Protein AF-A0A6P0XU29-F1 (afdb_monomer_lite)

pLDDT: mean 73.09, std 16.8, range [26.55, 94.25]

Radius of gyration: 18.54 Å; chains: 1; bounding box: 40×36×46 Å

Secondary structure (DSSP, 8-state):
-PPEETTEEEETTTTEEEETTTEEEESS-------GGG-SS--PPPHHHHHHHHHHT--EEE--TT-TT---EEE--GGGS-GGGS-SSTT-------

Foldseek 3Di:
DADDDPQWGDPPVQQWIDHPVGDIGHPDDDDDDPDPVVDPPDDDDDPVRVVVLVVQQPKDWAADPPDPVRDIDIGGDLCSRDPVQHDPPSPDNPDDDD

Structure (mmCIF, N/CA/C/O backbone):
data_AF-A0A6P0XU29-F1
#
_entry.id   AF-A0A6P0XU29-F1
#
loop_
_atom_site.group_PDB
_atom_site.id
_atom_site.type_symbol
_atom_site.label_atom_id
_atom_site.label_alt_id
_atom_site.label_comp_id
_atom_site.label_asym_id
_atom_site.label_entity_id
_atom_site.label_seq_id
_atom_site.pdbx_PDB_ins_code
_atom_site.Cartn_x
_atom_site.Cartn_y
_atom_site.Cartn_z
_atom_site.occupancy
_atom_site.B_iso_or_equiv
_atom_site.auth_seq_id
_atom_site.auth_comp_id
_atom_site.auth_asym_id
_atom_site.auth_atom_id
_atom_site.pdbx_PDB_model_num
ATOM 1 N N . MET A 1 1 ? -2.021 22.548 -28.257 1.00 49.72 1 MET A N 1
ATOM 2 C CA . MET A 1 1 ? -1.522 21.179 -28.519 1.00 49.72 1 MET A CA 1
ATOM 3 C C . MET A 1 1 ? -0.086 21.106 -28.012 1.00 49.72 1 MET A C 1
ATOM 5 O O . MET A 1 1 ? 0.712 21.928 -28.440 1.00 49.72 1 MET A O 1
ATOM 9 N N . VAL A 1 2 ? 0.220 20.227 -27.049 1.00 55.31 2 VAL A N 1
ATOM 10 C CA . VAL A 1 2 ? 1.582 20.080 -26.489 1.00 55.31 2 VAL A CA 1
ATOM 11 C C . VAL A 1 2 ? 2.443 19.294 -27.490 1.00 55.31 2 VAL A C 1
ATOM 13 O O . VAL A 1 2 ? 1.971 18.265 -27.980 1.00 55.31 2 VAL A O 1
ATOM 16 N N . PRO A 1 3 ? 3.663 19.749 -27.832 1.00 51.44 3 PRO A N 1
ATOM 17 C CA . PRO A 1 3 ? 4.495 19.056 -28.806 1.00 51.44 3 PRO A CA 1
ATOM 18 C C . PRO A 1 3 ? 4.914 17.676 -28.290 1.00 51.44 3 PRO A C 1
ATOM 20 O O . PRO A 1 3 ? 5.357 17.528 -27.150 1.00 51.44 3 PRO A O 1
ATOM 23 N N . LYS A 1 4 ? 4.800 16.660 -29.150 1.00 48.69 4 LYS A N 1
ATOM 24 C CA . LYS A 1 4 ? 5.394 15.344 -28.903 1.00 48.69 4 LYS A CA 1
ATOM 25 C C . LYS A 1 4 ? 6.912 15.473 -28.995 1.00 48.69 4 LYS A C 1
ATOM 27 O O . LYS A 1 4 ? 7.421 15.958 -30.002 1.00 48.69 4 LYS A O 1
ATOM 32 N N . VAL A 1 5 ? 7.630 14.996 -27.985 1.00 56.97 5 VAL A N 1
ATOM 33 C CA . VAL A 1 5 ? 9.098 14.913 -28.008 1.00 56.97 5 VAL A CA 1
ATOM 34 C C . VAL A 1 5 ? 9.476 13.469 -27.707 1.00 56.97 5 VAL A C 1
ATOM 36 O O . VAL A 1 5 ? 9.049 12.927 -26.690 1.00 56.97 5 VAL A O 1
ATOM 39 N N . ASN A 1 6 ? 10.232 12.821 -28.599 1.00 55.19 6 ASN A N 1
ATOM 40 C CA . ASN A 1 6 ? 10.707 11.437 -28.438 1.00 55.19 6 ASN A CA 1
ATOM 41 C C . ASN A 1 6 ? 9.606 10.424 -28.049 1.00 55.19 6 ASN A C 1
ATOM 43 O O . ASN A 1 6 ? 9.789 9.613 -27.144 1.00 55.19 6 ASN A O 1
ATOM 47 N N . GLY A 1 7 ? 8.439 10.490 -28.703 1.00 57.19 7 GLY A N 1
ATOM 48 C CA . GLY A 1 7 ? 7.347 9.528 -28.484 1.00 57.19 7 GLY A CA 1
ATOM 49 C C . GLY A 1 7 ? 6.560 9.706 -27.177 1.00 57.19 7 GLY A C 1
ATOM 50 O O . GLY A 1 7 ? 5.794 8.817 -26.811 1.00 57.19 7 GLY A O 1
ATOM 51 N N . GLY A 1 8 ? 6.716 10.834 -26.479 1.00 54.22 8 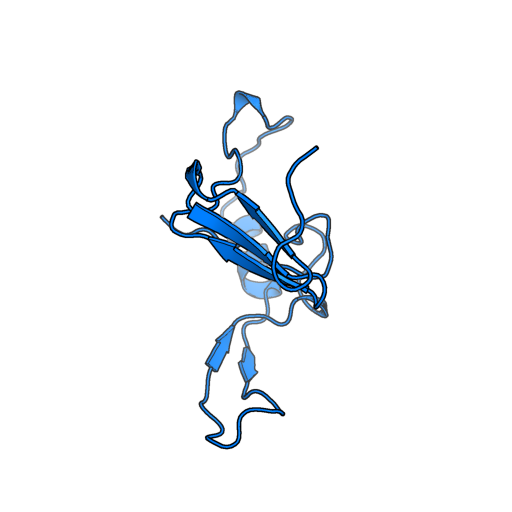GLY A N 1
ATOM 52 C CA . GLY A 1 8 ? 5.969 11.164 -25.263 1.00 54.22 8 GLY A CA 1
ATOM 53 C C . GLY A 1 8 ? 5.466 12.608 -25.239 1.00 54.22 8 GLY A C 1
ATOM 54 O O . GLY A 1 8 ? 5.907 13.452 -26.026 1.00 54.22 8 GLY A O 1
ATOM 55 N N . TYR A 1 9 ? 4.539 12.890 -24.322 1.00 58.31 9 TYR A N 1
ATOM 56 C CA . TYR A 1 9 ? 4.132 14.256 -23.988 1.00 58.31 9 TYR A CA 1
ATOM 57 C C . TYR A 1 9 ? 5.003 14.732 -22.822 1.00 58.31 9 TYR A C 1
ATOM 59 O O . TYR A 1 9 ? 5.010 14.121 -21.752 1.00 58.31 9 TYR A O 1
ATOM 67 N N . GLN A 1 10 ? 5.776 15.795 -23.043 1.00 54.56 10 GLN A N 1
ATOM 68 C CA . GLN A 1 10 ? 6.594 16.412 -22.000 1.00 54.56 10 GLN A CA 1
ATOM 69 C C . GLN A 1 10 ? 5.834 17.600 -21.410 1.00 54.56 10 GLN A C 1
ATOM 71 O O . GLN A 1 10 ? 5.577 18.578 -22.113 1.00 54.56 10 GLN A O 1
ATOM 76 N N . PHE A 1 11 ? 5.508 17.539 -20.119 1.00 63.75 11 PHE A N 1
ATOM 77 C CA . PHE A 1 11 ? 4.957 18.671 -19.373 1.00 63.75 11 PHE A CA 1
ATOM 78 C C . PHE A 1 11 ? 6.095 19.299 -18.560 1.00 63.75 11 PHE A C 1
ATOM 80 O O . PHE A 1 11 ? 6.195 19.145 -17.343 1.00 63.75 11 PHE A O 1
ATOM 87 N N . THR A 1 12 ? 7.016 19.965 -19.261 1.00 57.03 12 THR A N 1
ATOM 88 C CA . THR A 1 12 ? 8.321 20.404 -18.728 1.00 57.03 12 THR A CA 1
ATOM 89 C C . THR A 1 12 ? 8.228 21.367 -17.545 1.00 57.03 12 THR A C 1
ATOM 91 O O . THR A 1 12 ? 9.115 21.353 -16.698 1.00 57.03 12 THR A O 1
ATOM 94 N N . ASN A 1 13 ? 7.143 22.138 -17.430 1.00 57.31 13 ASN A N 1
ATOM 95 C CA . ASN A 1 13 ? 6.917 23.053 -16.303 1.00 57.31 13 ASN A CA 1
ATOM 96 C C . ASN A 1 13 ? 6.274 22.385 -15.072 1.00 57.31 13 ASN A C 1
ATOM 98 O O . ASN A 1 13 ? 6.190 23.015 -14.025 1.00 57.31 13 ASN A O 1
ATOM 102 N N . LEU A 1 14 ? 5.832 21.126 -15.183 1.00 62.62 14 LEU A N 1
ATOM 103 C CA . LEU A 1 14 ? 5.195 20.352 -14.106 1.00 62.62 14 LEU A CA 1
ATOM 104 C C . LEU A 1 14 ? 6.082 19.206 -13.592 1.00 62.62 14 LEU A C 1
ATOM 106 O O . LEU A 1 14 ? 5.687 18.476 -12.691 1.00 62.62 14 LEU A O 1
ATOM 110 N N . GLY A 1 15 ? 7.269 19.007 -14.179 1.00 69.81 15 GLY A N 1
ATOM 111 C CA . GLY A 1 15 ? 8.171 17.923 -13.785 1.00 69.81 15 GLY A CA 1
ATOM 112 C C . GLY A 1 15 ? 7.671 16.519 -14.146 1.00 69.81 15 GLY A C 1
ATOM 113 O O . GLY A 1 15 ? 8.249 15.544 -13.676 1.00 69.81 15 GLY A O 1
ATOM 114 N N . ALA A 1 16 ? 6.636 16.398 -14.982 1.00 73.00 16 ALA A N 1
ATOM 115 C CA . ALA A 1 16 ? 6.033 15.127 -15.370 1.00 73.00 16 ALA A CA 1
ATOM 116 C C . ALA A 1 16 ? 6.351 14.759 -16.831 1.00 73.00 16 ALA A C 1
ATOM 118 O O . ALA A 1 16 ? 6.259 15.595 -17.738 1.00 73.00 16 ALA A O 1
ATOM 119 N N . SER A 1 17 ? 6.694 13.491 -17.068 1.00 74.81 17 SER A N 1
ATOM 120 C CA . SER A 1 17 ? 6.930 12.921 -18.396 1.00 74.81 17 SER A CA 1
ATOM 121 C C . SER A 1 17 ? 6.159 11.616 -18.554 1.00 74.81 17 SER A C 1
ATOM 123 O O . SER A 1 17 ? 6.396 10.670 -17.803 1.00 74.81 17 SER A O 1
ATOM 125 N N . PHE A 1 18 ? 5.265 11.558 -19.544 1.00 76.25 18 PHE A N 1
ATOM 126 C CA . PHE A 1 18 ? 4.604 10.318 -19.951 1.00 76.25 18 PHE A CA 1
ATOM 127 C C . PHE A 1 18 ? 5.222 9.809 -21.251 1.00 76.25 18 PHE A C 1
ATOM 129 O O . PHE A 1 18 ? 5.245 10.515 -22.269 1.00 76.25 18 PHE A O 1
ATOM 136 N N . ARG A 1 19 ? 5.708 8.570 -21.225 1.00 77.25 19 ARG A N 1
ATOM 137 C CA . ARG A 1 19 ? 6.228 7.870 -22.398 1.00 77.25 19 ARG A CA 1
ATOM 138 C C . ARG A 1 19 ? 5.171 6.886 -22.890 1.00 77.25 19 ARG A C 1
ATOM 140 O O . ARG A 1 19 ? 4.638 6.111 -22.104 1.00 77.25 19 ARG A O 1
ATOM 147 N N . ALA A 1 20 ? 4.915 6.862 -24.200 1.00 73.50 20 ALA A N 1
ATOM 148 C CA . ALA A 1 20 ? 3.896 5.995 -24.804 1.00 73.50 20 ALA A CA 1
ATOM 149 C C . ALA A 1 20 ? 4.135 4.480 -24.616 1.00 73.50 20 ALA A C 1
ATOM 151 O O . ALA A 1 20 ? 3.277 3.682 -24.969 1.00 73.50 20 ALA A O 1
ATOM 152 N N . ASN A 1 21 ? 5.278 4.076 -24.053 1.00 76.31 21 ASN A N 1
ATOM 153 C CA . ASN A 1 21 ? 5.579 2.701 -23.657 1.00 76.31 21 ASN A CA 1
ATOM 154 C C . ASN A 1 21 ? 5.116 2.351 -22.226 1.00 76.31 21 ASN A C 1
ATOM 156 O O . ASN A 1 21 ? 5.563 1.346 -21.683 1.00 76.31 21 ASN A O 1
ATOM 160 N N . GLY A 1 22 ? 4.269 3.181 -21.607 1.00 69.50 22 GLY A N 1
ATOM 161 C CA . GLY A 1 22 ? 3.671 2.918 -20.293 1.00 69.50 22 GLY A CA 1
ATOM 162 C C . GLY A 1 22 ? 4.465 3.453 -19.099 1.00 69.50 22 GLY A C 1
ATOM 163 O O . GLY A 1 22 ? 4.121 3.155 -17.963 1.00 69.50 22 GLY A O 1
ATOM 164 N N . ASN A 1 23 ? 5.520 4.243 -19.322 1.00 74.56 23 ASN A N 1
ATOM 165 C CA . ASN A 1 23 ? 6.319 4.804 -18.231 1.00 74.56 23 ASN A CA 1
ATOM 166 C C . ASN A 1 23 ? 5.865 6.231 -17.876 1.00 74.56 23 ASN A C 1
ATOM 168 O O . ASN A 1 23 ? 5.796 7.104 -18.750 1.00 74.56 23 ASN A O 1
ATOM 172 N N . LEU A 1 24 ? 5.616 6.469 -16.587 1.00 76.81 24 LEU A N 1
ATOM 173 C CA . LEU A 1 24 ? 5.334 7.775 -16.003 1.00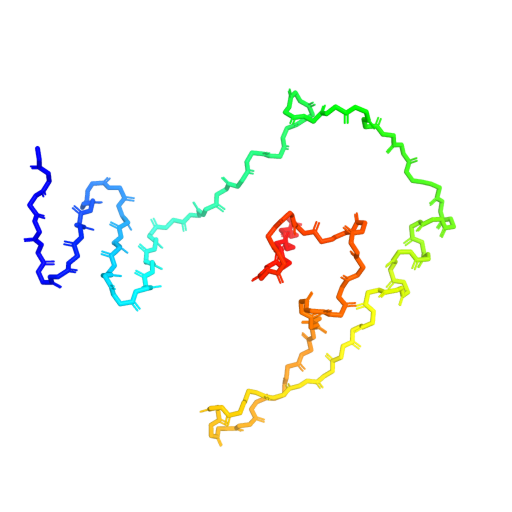 76.81 24 LEU A CA 1
ATOM 174 C C . LEU A 1 24 ? 6.477 8.181 -15.063 1.00 76.81 24 LEU A C 1
ATOM 176 O O . LEU A 1 24 ? 6.756 7.505 -14.077 1.00 76.81 24 LEU A O 1
ATOM 180 N N . ILE A 1 25 ? 7.118 9.315 -15.350 1.00 77.38 25 ILE A N 1
ATOM 181 C CA . ILE A 1 25 ? 8.167 9.900 -14.506 1.00 77.38 25 ILE A CA 1
ATOM 182 C C . ILE A 1 25 ? 7.634 11.202 -13.917 1.00 77.38 25 ILE A C 1
ATOM 184 O O . ILE A 1 25 ? 7.305 12.121 -14.667 1.00 77.38 25 ILE A O 1
ATOM 188 N N . LEU A 1 26 ? 7.593 11.296 -12.587 1.00 74.56 26 LEU A N 1
ATOM 189 C CA . LEU A 1 26 ? 7.166 12.483 -11.846 1.00 74.56 26 LEU A CA 1
ATOM 190 C C . LEU A 1 26 ? 8.340 13.027 -11.024 1.00 74.56 26 LEU A C 1
ATOM 192 O O . LEU A 1 26 ? 8.921 12.319 -10.207 1.00 74.56 26 LEU A O 1
ATOM 196 N N . LYS A 1 27 ? 8.689 14.299 -11.220 1.00 71.44 27 LYS A N 1
ATOM 197 C CA . LYS A 1 27 ? 9.591 15.048 -10.335 1.00 71.44 27 LYS A CA 1
ATOM 198 C C . LYS A 1 27 ? 8.763 15.711 -9.229 1.00 71.44 27 LYS A C 1
ATOM 200 O O . LYS A 1 27 ? 8.568 16.922 -9.243 1.00 71.44 27 LYS A O 1
ATOM 205 N N . GLY A 1 28 ? 8.225 14.901 -8.320 1.00 69.94 28 GLY A N 1
ATOM 206 C CA . GLY A 1 28 ? 7.345 15.333 -7.232 1.00 69.94 28 GLY A CA 1
ATOM 207 C C . GLY A 1 28 ? 6.597 14.152 -6.613 1.00 69.94 28 GLY A C 1
ATOM 208 O O . GLY A 1 28 ? 6.911 13.001 -6.911 1.00 69.94 28 GLY A O 1
ATOM 209 N N . SER A 1 29 ? 5.606 14.431 -5.766 1.00 65.06 29 SER A N 1
ATOM 210 C CA . SER A 1 29 ? 4.694 13.413 -5.239 1.00 65.06 29 SER A CA 1
ATOM 211 C C . SER A 1 29 ? 3.413 13.344 -6.068 1.00 65.06 29 SER A C 1
ATOM 213 O O . SER A 1 29 ? 2.888 14.359 -6.526 1.00 65.06 29 SER A O 1
ATOM 215 N N . LEU A 1 30 ? 2.900 12.129 -6.246 1.00 64.44 30 LEU A N 1
ATOM 216 C CA . LEU A 1 30 ? 1.523 11.910 -6.666 1.00 64.44 30 LEU A CA 1
ATOM 217 C C . LEU A 1 30 ? 0.681 11.788 -5.397 1.00 64.44 30 LEU A C 1
ATOM 219 O O . LEU A 1 30 ? 0.838 10.823 -4.653 1.00 64.44 30 LEU A O 1
ATOM 223 N N . SER A 1 31 ? -0.170 12.773 -5.121 1.00 62.34 31 SER A N 1
ATOM 224 C CA . SER A 1 31 ? -1.112 12.717 -4.004 1.00 62.34 31 SER A CA 1
ATOM 225 C C . SER A 1 31 ? -2.515 12.415 -4.518 1.00 62.34 31 SER A C 1
ATOM 227 O O . SER A 1 31 ? -3.063 13.137 -5.349 1.00 62.34 31 SER A O 1
ATOM 229 N N . GLN A 1 32 ? -3.113 11.341 -4.007 1.00 66.69 32 GLN A N 1
ATOM 230 C CA . GLN A 1 32 ? -4.542 11.100 -4.166 1.00 66.69 32 GLN A CA 1
ATOM 231 C C . GLN A 1 32 ? -5.289 11.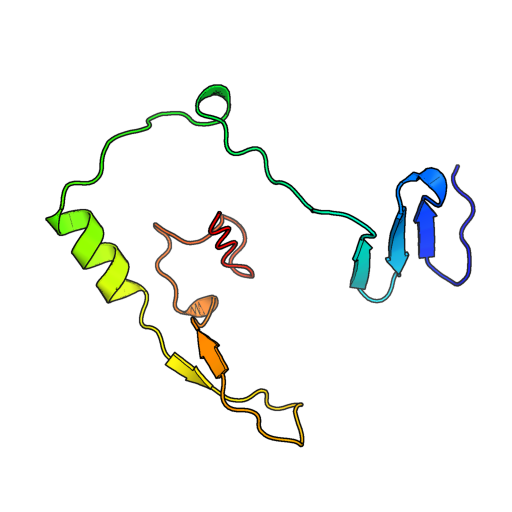882 -3.080 1.00 66.69 32 GLN A C 1
ATOM 233 O O . GLN A 1 32 ? -4.860 11.920 -1.923 1.00 66.69 32 GLN A O 1
ATOM 238 N N . GLY A 1 33 ? -6.394 12.536 -3.444 1.00 64.88 33 GLY A N 1
ATOM 239 C CA . GLY A 1 33 ? -7.207 13.291 -2.496 1.00 64.88 33 GLY A CA 1
ATOM 240 C C . GLY A 1 33 ? -7.779 12.375 -1.414 1.00 64.88 33 GLY A C 1
ATOM 241 O O . GLY A 1 33 ? -8.743 11.661 -1.654 1.00 64.88 33 GLY A O 1
ATOM 242 N N . SER A 1 34 ? -7.208 12.411 -0.211 1.00 67.00 34 SER A N 1
ATOM 243 C CA . SER A 1 34 ? -7.703 11.664 0.952 1.00 67.00 34 SER A CA 1
ATOM 244 C C . SER A 1 34 ? -8.341 12.626 1.955 1.00 67.00 34 SER A C 1
ATOM 246 O O . SER A 1 34 ? -7.842 12.830 3.059 1.00 67.00 34 SER A O 1
ATOM 248 N N . SER A 1 35 ? -9.435 13.272 1.542 1.00 75.38 35 SER A N 1
ATOM 249 C CA . SER A 1 35 ? -10.239 14.146 2.408 1.00 75.38 35 SER A CA 1
ATOM 250 C C . SER A 1 35 ? -11.533 13.449 2.814 1.00 75.38 35 SER A C 1
ATOM 252 O O . SER A 1 35 ? -12.118 12.721 2.015 1.00 75.38 35 SER A O 1
ATOM 254 N N . LYS A 1 36 ? -12.013 13.704 4.038 1.00 74.19 36 LYS A N 1
ATOM 255 C CA . LYS A 1 36 ? -13.355 13.268 4.466 1.00 74.19 36 LYS A CA 1
ATOM 256 C C . LYS A 1 36 ? -14.456 13.893 3.611 1.00 74.19 36 LYS A C 1
ATOM 258 O O . LYS A 1 36 ? -15.490 13.278 3.438 1.00 74.19 36 LYS A O 1
ATOM 263 N N . GLU A 1 37 ? -14.217 15.074 3.045 1.00 80.00 37 GLU A N 1
ATOM 264 C CA . GLU A 1 37 ? -15.160 15.742 2.137 1.00 80.00 37 GLU A CA 1
ATOM 265 C C . GLU A 1 37 ? -15.315 15.008 0.796 1.00 80.00 37 GLU A C 1
ATOM 267 O O . GLU A 1 37 ? -16.294 15.217 0.090 1.00 80.00 37 GLU A O 1
ATOM 272 N N . LEU A 1 38 ? -14.353 14.144 0.448 1.00 77.88 38 LEU A N 1
ATOM 273 C CA . LEU A 1 38 ? -14.352 13.334 -0.774 1.00 77.88 38 LEU A CA 1
ATOM 274 C C . LEU A 1 38 ? -14.822 11.892 -0.522 1.00 77.88 38 LEU A C 1
ATOM 276 O O . LEU A 1 38 ? -14.747 11.065 -1.427 1.00 77.88 38 LEU A O 1
ATOM 280 N N . LYS A 1 39 ? -15.245 11.566 0.706 1.00 82.06 39 LYS A N 1
ATOM 281 C CA . LYS A 1 39 ? -15.637 10.215 1.124 1.00 82.06 39 LYS A CA 1
ATOM 282 C C . LYS A 1 39 ? -17.016 10.259 1.771 1.00 82.06 39 LYS A C 1
ATOM 284 O O . LYS A 1 39 ? -17.287 11.116 2.605 1.00 82.06 39 LYS A O 1
ATOM 289 N N . GLU A 1 40 ? -17.870 9.306 1.434 1.00 82.50 40 GLU A N 1
ATOM 290 C CA . GLU A 1 40 ? -19.185 9.140 2.055 1.00 82.50 40 GLU A CA 1
ATOM 291 C C . GLU A 1 40 ? -19.227 7.897 2.954 1.00 82.50 40 GLU A C 1
ATOM 293 O O . GLU A 1 40 ? -18.357 7.033 2.870 1.00 82.50 40 GLU A O 1
ATOM 298 N N . ASN A 1 41 ? -20.221 7.822 3.847 1.00 86.69 41 ASN A N 1
ATOM 299 C CA . ASN A 1 41 ? -20.461 6.671 4.733 1.00 86.69 41 ASN A CA 1
ATOM 300 C C . ASN A 1 41 ? -19.254 6.250 5.598 1.00 86.69 41 ASN A C 1
ATOM 302 O O . ASN A 1 41 ? -19.066 5.074 5.901 1.00 86.69 41 ASN A O 1
ATOM 306 N N . VAL A 1 42 ? -18.433 7.215 6.025 1.00 85.12 42 VAL A N 1
ATOM 307 C CA . VAL A 1 42 ? -17.249 6.951 6.853 1.00 85.12 42 VAL A CA 1
ATOM 308 C C . VAL A 1 42 ? -17.671 6.497 8.254 1.00 85.12 42 VAL A C 1
ATOM 310 O O . VAL A 1 42 ? -18.149 7.300 9.056 1.00 85.12 42 VAL A O 1
ATOM 313 N N . ALA A 1 43 ? -17.442 5.220 8.555 1.00 87.19 43 ALA A N 1
ATOM 314 C CA . ALA A 1 43 ? -17.645 4.617 9.869 1.00 87.19 43 ALA A CA 1
ATOM 315 C C . ALA A 1 43 ? -16.311 4.157 10.478 1.00 87.19 43 ALA A C 1
ATOM 317 O O . ALA A 1 43 ? -15.339 3.901 9.768 1.00 87.19 43 ALA A O 1
ATOM 318 N N . ASN A 1 44 ? -16.262 4.064 11.809 1.00 88.12 44 ASN A N 1
ATOM 319 C CA . ASN A 1 44 ? -15.117 3.469 12.495 1.00 88.12 44 ASN A CA 1
ATOM 320 C C . ASN A 1 44 ? -15.176 1.946 12.354 1.00 88.12 44 ASN A C 1
ATOM 322 O O . ASN A 1 44 ? -16.240 1.364 12.550 1.00 88.12 44 ASN A O 1
ATOM 326 N N . LEU A 1 45 ? -14.029 1.316 12.100 1.00 87.81 45 LEU A N 1
ATOM 327 C CA . LEU A 1 45 ? -13.882 -0.131 12.237 1.00 87.81 45 LEU A CA 1
ATOM 328 C C . LEU A 1 45 ? -13.789 -0.491 13.721 1.00 87.81 45 LEU A C 1
ATOM 330 O O . LEU A 1 45 ? -13.086 0.180 14.488 1.00 87.81 45 LEU A O 1
ATOM 334 N N . SER A 1 46 ? -14.473 -1.555 14.132 1.00 91.56 46 SER A N 1
ATOM 335 C CA . SER A 1 46 ? -14.201 -2.170 15.428 1.00 91.56 46 SER A CA 1
ATOM 336 C C . SER A 1 46 ? -12.793 -2.772 15.446 1.00 91.56 46 SER A C 1
ATOM 338 O O . SER A 1 46 ? -12.193 -3.062 14.410 1.00 91.56 46 SER A O 1
ATOM 340 N N . SER A 1 47 ? -12.247 -2.988 16.644 1.00 90.81 47 SER A N 1
ATOM 341 C CA . SER A 1 47 ? -10.928 -3.612 16.783 1.00 90.81 47 SER A CA 1
ATOM 342 C C . SER A 1 47 ? -10.875 -5.009 16.170 1.00 90.81 47 SER A C 1
ATOM 344 O O . SER A 1 47 ? -9.841 -5.380 15.629 1.00 90.81 47 SER A O 1
ATOM 346 N N . GLN A 1 48 ? -11.976 -5.763 16.238 1.00 90.62 48 GLN A N 1
ATOM 347 C CA . GLN A 1 48 ? -12.046 -7.097 15.653 1.00 90.62 48 GLN A CA 1
ATOM 348 C C . GLN A 1 48 ? -12.028 -7.022 14.124 1.00 90.62 48 GLN A C 1
ATOM 350 O O . GLN A 1 48 ? -11.171 -7.644 13.511 1.00 90.62 48 GLN A O 1
ATOM 355 N N . GLU A 1 49 ? -12.871 -6.175 13.525 1.00 85.81 49 GLU A N 1
ATOM 356 C CA . GLU A 1 49 ? -12.892 -5.975 12.067 1.00 85.81 49 GLU A CA 1
ATOM 357 C C . GLU A 1 49 ? -11.530 -5.516 11.536 1.00 85.81 49 GLU A C 1
ATOM 359 O O . GLU A 1 49 ? -11.072 -5.998 10.506 1.00 85.81 49 GLU A O 1
ATOM 364 N N . ALA A 1 50 ? -10.846 -4.618 12.251 1.00 87.50 50 ALA A N 1
ATOM 365 C CA . ALA A 1 50 ? -9.511 -4.177 11.861 1.00 87.50 50 ALA A CA 1
ATOM 366 C C . ALA A 1 50 ? -8.481 -5.321 11.891 1.00 87.50 50 ALA A C 1
ATOM 368 O O . ALA A 1 50 ? -7.631 -5.398 11.007 1.00 87.50 50 ALA A O 1
ATOM 369 N N . ILE A 1 51 ? -8.542 -6.201 12.895 1.00 88.75 51 ILE A N 1
ATOM 370 C CA . ILE A 1 51 ? -7.647 -7.361 12.999 1.00 88.75 51 ILE A CA 1
ATOM 371 C C . ILE A 1 51 ? -7.944 -8.371 11.890 1.00 88.75 51 ILE A C 1
ATOM 373 O O . ILE A 1 51 ? -7.003 -8.856 11.266 1.00 88.75 51 ILE A O 1
ATOM 377 N N . ASP A 1 52 ? -9.219 -8.647 11.628 1.00 87.25 52 ASP A N 1
ATOM 378 C CA . ASP A 1 52 ? -9.642 -9.608 10.608 1.00 87.25 52 ASP A CA 1
ATOM 379 C C . ASP A 1 52 ? -9.194 -9.139 9.213 1.00 87.25 52 ASP A C 1
ATOM 381 O O . ASP A 1 52 ? -8.530 -9.879 8.492 1.00 87.25 52 ASP A O 1
ATOM 385 N N . ILE A 1 53 ? -9.406 -7.857 8.893 1.00 86.12 53 ILE A N 1
ATOM 386 C CA . ILE A 1 53 ? -8.926 -7.236 7.648 1.00 86.12 53 ILE A CA 1
ATOM 387 C C . ILE A 1 53 ? -7.399 -7.351 7.504 1.00 86.12 53 ILE A C 1
ATOM 389 O O . ILE A 1 53 ? -6.889 -7.633 6.419 1.00 86.12 53 ILE A O 1
ATOM 393 N N . LEU A 1 54 ? -6.648 -7.120 8.585 1.00 86.06 54 LEU A N 1
ATOM 394 C CA . LEU A 1 54 ? -5.187 -7.226 8.563 1.00 86.06 54 LEU A CA 1
ATOM 395 C C . LEU A 1 54 ? -4.701 -8.674 8.421 1.00 86.06 54 LEU A C 1
ATOM 397 O O . LEU A 1 54 ? -3.648 -8.898 7.823 1.00 86.06 54 LEU A O 1
ATOM 401 N N . ALA A 1 55 ? -5.434 -9.640 8.973 1.00 84.81 55 ALA A N 1
ATOM 402 C CA . ALA A 1 55 ? -5.130 -11.059 8.831 1.00 84.81 55 ALA A CA 1
ATOM 403 C C . ALA A 1 55 ? -5.381 -11.539 7.393 1.00 84.81 55 ALA A C 1
ATOM 405 O O . ALA A 1 55 ? -4.558 -12.272 6.840 1.00 84.81 55 ALA A O 1
ATOM 406 N N . ASP A 1 56 ? -6.457 -11.055 6.772 1.00 84.81 56 ASP A N 1
ATOM 407 C CA . ASP A 1 56 ? -6.864 -11.431 5.416 1.00 84.81 56 ASP A CA 1
ATOM 408 C C . ASP A 1 56 ? -5.971 -10.834 4.317 1.00 84.81 56 ASP A C 1
ATOM 410 O O . ASP A 1 56 ? -5.976 -11.315 3.187 1.00 84.81 56 ASP A O 1
ATOM 414 N N . LEU A 1 57 ? -5.145 -9.828 4.631 1.00 85.19 57 LEU A N 1
ATOM 415 C CA . LEU A 1 57 ? -4.179 -9.256 3.686 1.00 85.19 57 LEU A CA 1
ATOM 416 C C . LEU A 1 57 ? -3.096 -10.245 3.215 1.00 85.19 57 LEU A C 1
ATOM 418 O O . LEU A 1 57 ? -2.454 -9.978 2.205 1.00 85.19 57 LEU A O 1
ATOM 422 N N . ASN A 1 58 ? -2.860 -11.344 3.943 1.00 85.25 58 ASN A N 1
ATOM 423 C CA . ASN A 1 58 ? -1.912 -12.410 3.589 1.00 85.25 58 ASN A CA 1
ATOM 424 C C . ASN A 1 58 ? -0.530 -11.909 3.083 1.00 85.25 58 ASN A C 1
ATOM 426 O O . ASN A 1 58 ? -0.175 -12.096 1.917 1.00 85.25 58 ASN A O 1
ATOM 430 N N . PRO A 1 59 ? 0.290 -11.253 3.927 1.00 88.69 59 PRO A N 1
ATOM 431 C CA . PRO A 1 59 ? 1.612 -10.786 3.516 1.00 88.69 59 PRO A CA 1
ATOM 432 C C . PRO A 1 59 ? 2.541 -11.953 3.145 1.00 88.69 59 PRO A C 1
ATOM 434 O O . PRO A 1 59 ? 2.776 -12.864 3.943 1.00 88.69 59 PRO A O 1
ATOM 437 N N . VAL A 1 60 ? 3.157 -11.879 1.965 1.00 91.94 60 VAL A N 1
ATOM 438 C CA . VAL A 1 60 ? 4.075 -12.896 1.437 1.00 91.94 60 VAL A CA 1
ATOM 439 C C . VAL A 1 60 ? 5.484 -12.347 1.225 1.00 91.94 60 VAL A C 1
ATOM 441 O O . VAL A 1 60 ? 5.722 -11.141 1.124 1.00 91.94 60 VAL A O 1
ATOM 444 N N . LYS A 1 61 ? 6.453 -13.262 1.131 1.00 94.25 61 LYS A N 1
ATOM 445 C CA . LYS A 1 61 ? 7.810 -12.960 0.668 1.00 94.25 61 LYS A CA 1
ATOM 446 C C . LYS A 1 61 ? 7.973 -13.440 -0.763 1.00 94.25 61 LYS A C 1
ATOM 448 O O . LYS A 1 61 ? 7.595 -14.566 -1.072 1.00 94.25 61 LYS A O 1
ATOM 453 N N . TYR A 1 62 ? 8.564 -12.614 -1.612 1.00 91.81 62 TYR A N 1
ATOM 454 C CA . TYR A 1 62 ? 8.729 -12.932 -3.025 1.00 91.81 62 TYR A CA 1
ATOM 455 C C . TYR A 1 62 ? 9.980 -12.285 -3.616 1.00 91.81 62 TYR A C 1
ATOM 457 O O . TYR A 1 62 ? 10.578 -11.363 -3.056 1.00 91.81 62 TYR A O 1
ATOM 465 N N . ASN A 1 63 ? 10.361 -12.764 -4.794 1.00 94.25 63 ASN A N 1
ATOM 466 C CA . ASN A 1 63 ? 11.456 -12.230 -5.587 1.00 94.25 63 ASN A CA 1
ATOM 467 C C . ASN A 1 63 ? 10.916 -12.042 -7.004 1.00 94.25 63 ASN A C 1
ATOM 469 O O . ASN A 1 63 ? 10.184 -12.895 -7.511 1.00 94.25 63 ASN A O 1
ATOM 473 N N . TYR A 1 64 ? 11.284 -10.951 -7.669 1.00 89.50 64 TYR A N 1
ATOM 474 C CA . TYR A 1 64 ? 10.816 -10.715 -9.030 1.00 89.50 64 TYR A CA 1
ATOM 475 C C . TYR A 1 64 ? 11.426 -11.733 -10.005 1.00 89.50 64 TYR A C 1
ATOM 477 O O . TYR A 1 64 ? 12.622 -12.038 -9.966 1.00 89.50 64 TYR A O 1
ATOM 485 N N . ILE A 1 65 ? 10.607 -12.254 -10.925 1.00 90.75 65 ILE A N 1
ATOM 486 C CA . ILE A 1 65 ? 11.058 -13.227 -11.934 1.00 90.75 65 ILE A CA 1
ATOM 487 C C . ILE A 1 65 ? 12.170 -12.616 -12.799 1.00 90.75 65 ILE A C 1
ATOM 489 O O . ILE A 1 65 ? 13.206 -13.254 -12.992 1.00 90.75 65 ILE A O 1
ATOM 493 N N . ALA A 1 66 ? 11.977 -11.367 -13.238 1.00 88.75 66 ALA A N 1
ATOM 494 C CA . ALA A 1 66 ? 12.911 -10.613 -14.075 1.00 88.75 66 ALA A CA 1
ATOM 495 C C . ALA A 1 66 ? 14.136 -10.063 -13.320 1.00 88.75 66 ALA A C 1
ATOM 497 O O . ALA A 1 66 ? 15.083 -9.603 -13.955 1.00 88.75 66 ALA A O 1
ATOM 498 N N . ASP A 1 67 ? 14.141 -10.112 -11.983 1.00 87.69 67 ASP A N 1
ATOM 499 C CA . ASP A 1 67 ? 15.295 -9.697 -11.192 1.00 87.69 67 ASP A CA 1
ATOM 500 C C . ASP A 1 67 ? 16.320 -10.837 -11.119 1.00 87.69 67 ASP A C 1
ATOM 502 O O . ASP A 1 67 ? 16.104 -11.871 -10.477 1.00 87.69 67 ASP A O 1
ATOM 506 N N . GLY A 1 68 ? 17.452 -10.638 -11.795 1.00 85.50 68 GLY A N 1
ATOM 507 C CA . GLY A 1 68 ? 18.581 -11.567 -11.782 1.00 85.50 68 GLY A CA 1
ATOM 508 C C . GLY A 1 68 ? 19.315 -11.612 -10.440 1.00 85.50 68 GLY A C 1
ATOM 509 O O . GLY A 1 68 ? 19.927 -12.630 -10.129 1.00 85.50 68 GLY A O 1
ATOM 510 N N . SER A 1 69 ? 19.218 -10.555 -9.625 1.00 90.00 69 SER A N 1
ATOM 511 C CA . SER A 1 69 ? 19.812 -10.526 -8.281 1.00 90.00 69 SER A CA 1
ATOM 512 C C . SER A 1 69 ? 19.001 -11.323 -7.258 1.00 90.00 69 SER A C 1
ATOM 514 O O . SER A 1 69 ? 19.507 -11.618 -6.176 1.00 90.00 69 SER A O 1
ATOM 516 N N . LYS A 1 70 ? 17.761 -11.698 -7.613 1.00 89.62 70 LYS A N 1
ATOM 517 C CA . LYS A 1 70 ? 16.807 -12.392 -6.744 1.00 89.62 70 LYS A CA 1
ATOM 518 C C . LYS A 1 70 ? 16.740 -11.734 -5.369 1.00 89.62 70 LYS A C 1
ATOM 520 O O . LYS A 1 70 ? 16.779 -12.421 -4.351 1.00 89.62 70 LYS A O 1
ATOM 525 N N . THR A 1 71 ? 16.588 -10.415 -5.332 1.00 92.62 71 THR A N 1
ATOM 526 C CA . THR A 1 71 ? 16.393 -9.696 -4.073 1.00 92.62 71 THR A CA 1
ATOM 527 C C . THR A 1 71 ? 15.082 -10.149 -3.425 1.00 92.62 71 THR A C 1
ATOM 529 O O . THR A 1 71 ? 14.039 -10.208 -4.082 1.00 92.62 71 THR A O 1
ATOM 532 N N . LEU A 1 72 ? 15.145 -10.518 -2.144 1.00 91.50 72 LEU A N 1
ATOM 533 C CA . LEU A 1 72 ? 13.980 -10.945 -1.372 1.00 91.50 72 LEU A CA 1
ATOM 534 C C . LEU A 1 72 ? 13.202 -9.714 -0.901 1.00 91.50 72 LEU A C 1
ATOM 536 O O . LEU A 1 72 ? 13.747 -8.868 -0.196 1.00 91.50 72 LEU A O 1
ATOM 540 N N . ASN A 1 73 ? 11.927 -9.645 -1.268 1.00 91.75 73 ASN A N 1
ATOM 541 C CA . ASN A 1 73 ? 10.999 -8.587 -0.888 1.00 91.75 73 ASN A CA 1
ATOM 542 C C . ASN A 1 73 ? 9.879 -9.173 -0.018 1.00 91.75 73 ASN A C 1
ATOM 544 O O . ASN A 1 73 ? 9.616 -10.376 -0.061 1.00 91.75 73 ASN A O 1
ATOM 548 N N . ALA A 1 74 ? 9.221 -8.325 0.767 1.00 92.00 74 ALA A N 1
ATOM 549 C CA . ALA A 1 74 ? 8.009 -8.666 1.505 1.00 92.00 74 ALA A CA 1
ATOM 550 C C . ALA A 1 74 ? 6.902 -7.681 1.120 1.00 92.00 74 ALA A C 1
ATOM 552 O O . ALA A 1 74 ? 7.167 -6.485 0.991 1.00 92.00 74 ALA A O 1
ATOM 553 N N . GLY A 1 75 ? 5.686 -8.177 0.920 1.00 89.38 75 GLY A N 1
ATOM 554 C CA . GLY A 1 75 ? 4.548 -7.358 0.515 1.00 89.38 75 GLY A CA 1
ATOM 555 C C . GLY A 1 75 ? 3.301 -8.197 0.274 1.00 89.38 75 GLY A C 1
ATOM 556 O O . GLY A 1 75 ? 3.185 -9.301 0.797 1.00 89.38 75 GLY A O 1
ATOM 557 N N . PHE A 1 76 ? 2.389 -7.666 -0.531 1.00 88.56 76 PHE A N 1
ATOM 558 C CA . PHE A 1 76 ? 1.112 -8.293 -0.864 1.00 88.56 76 PHE A CA 1
ATOM 559 C C . PHE A 1 76 ? 1.056 -8.599 -2.360 1.00 88.56 76 PHE A C 1
ATOM 561 O O . PHE A 1 76 ? 1.692 -7.904 -3.158 1.00 88.56 76 PHE A O 1
ATOM 568 N N . ILE A 1 77 ? 0.297 -9.627 -2.730 1.00 85.88 77 ILE A N 1
ATOM 569 C CA . ILE A 1 77 ? -0.037 -9.923 -4.124 1.00 85.88 77 ILE A CA 1
ATOM 570 C C . ILE A 1 77 ? -1.374 -9.255 -4.405 1.00 85.88 77 ILE A C 1
ATOM 572 O O . ILE A 1 77 ? -2.355 -9.576 -3.745 1.00 85.88 77 ILE A O 1
ATOM 576 N N . ALA A 1 78 ? -1.406 -8.302 -5.336 1.00 81.12 78 ALA A N 1
ATOM 577 C CA . ALA A 1 78 ? -2.592 -7.481 -5.573 1.00 81.12 78 ALA A CA 1
ATOM 578 C C . ALA A 1 78 ? -3.826 -8.329 -5.932 1.00 81.12 78 ALA A C 1
ATOM 580 O O . ALA A 1 78 ? -4.925 -8.008 -5.495 1.00 81.12 78 ALA A O 1
ATOM 581 N N . GLU A 1 79 ? -3.630 -9.440 -6.647 1.00 81.50 79 GLU A N 1
ATOM 582 C CA . GLU A 1 79 ? -4.683 -10.387 -7.028 1.00 81.50 79 GLU A CA 1
ATOM 583 C C . GLU A 1 79 ? -5.244 -11.217 -5.858 1.00 81.50 79 GLU A C 1
ATOM 585 O O . GLU A 1 79 ? -6.302 -11.826 -5.997 1.00 81.50 79 GLU A O 1
ATOM 590 N N . GLU A 1 80 ? -4.543 -11.271 -4.723 1.00 83.06 80 GLU A N 1
ATOM 591 C CA . GLU A 1 80 ? -4.961 -12.017 -3.527 1.00 83.06 80 GLU A CA 1
ATOM 592 C C . GLU A 1 80 ? -5.554 -11.105 -2.439 1.00 83.06 80 GLU A C 1
ATOM 594 O O . GLU A 1 80 ? -6.034 -11.600 -1.421 1.00 83.06 80 GLU A O 1
ATOM 599 N N . VAL A 1 81 ? -5.532 -9.780 -2.631 1.00 82.62 81 VAL A N 1
ATOM 600 C CA . VAL A 1 81 ? -6.059 -8.822 -1.652 1.00 82.62 81 VAL A CA 1
ATOM 601 C C . VAL A 1 81 ? -7.596 -8.807 -1.687 1.00 82.62 81 VAL A C 1
ATOM 603 O O . VAL A 1 81 ? -8.169 -8.632 -2.762 1.00 82.62 81 VAL A O 1
ATOM 606 N N . PRO A 1 82 ? -8.284 -8.939 -0.534 1.00 79.38 82 PRO A N 1
ATOM 607 C CA . PRO A 1 82 ? -9.744 -8.912 -0.472 1.00 79.38 82 PRO A CA 1
ATOM 608 C C . PRO A 1 82 ? -10.361 -7.645 -1.076 1.00 79.38 82 PRO A C 1
ATOM 610 O O . PRO A 1 82 ? -9.876 -6.536 -0.840 1.00 79.38 82 PRO A O 1
ATOM 613 N N . ASP A 1 83 ? -11.505 -7.793 -1.753 1.00 76.31 83 ASP A N 1
ATOM 614 C CA . ASP A 1 83 ? -12.203 -6.689 -2.432 1.00 76.31 83 ASP A CA 1
ATOM 615 C C . ASP A 1 83 ? -12.487 -5.494 -1.505 1.00 76.31 83 ASP A C 1
ATOM 617 O O . ASP A 1 83 ? -12.388 -4.344 -1.926 1.00 76.31 83 ASP A O 1
ATOM 621 N N . LEU A 1 84 ? -12.758 -5.754 -0.218 1.00 73.62 84 LEU A N 1
ATOM 622 C CA . LEU A 1 84 ? -13.049 -4.737 0.805 1.00 73.62 84 LEU A CA 1
ATOM 623 C C . LEU A 1 84 ? -11.931 -3.692 0.977 1.00 73.62 84 LEU A C 1
ATOM 625 O O . LEU A 1 84 ? -12.187 -2.572 1.417 1.00 73.62 84 LEU A O 1
ATOM 629 N N . ILE A 1 85 ? -10.695 -4.069 0.665 1.00 74.12 85 ILE A N 1
ATOM 630 C CA . ILE A 1 85 ? -9.495 -3.236 0.814 1.00 74.12 85 ILE A CA 1
ATOM 631 C C . ILE A 1 85 ? -8.713 -3.096 -0.495 1.00 74.12 85 ILE A C 1
ATOM 633 O O . ILE A 1 85 ? -7.649 -2.471 -0.524 1.00 74.12 85 ILE A O 1
ATOM 637 N N . SER 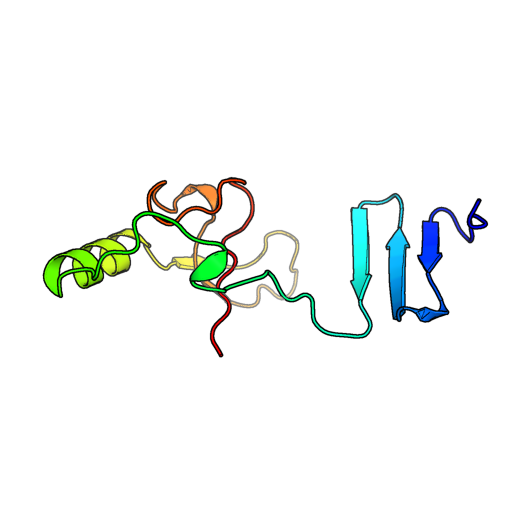A 1 86 ? -9.248 -3.655 -1.579 1.00 65.00 86 SER A N 1
ATOM 638 C CA . SER A 1 86 ? -8.768 -3.401 -2.926 1.00 65.00 86 SER A CA 1
ATOM 639 C C . SER A 1 86 ? -9.102 -1.962 -3.331 1.00 65.00 86 SER A C 1
ATOM 641 O O . SER A 1 86 ? -10.163 -1.426 -3.003 1.00 65.00 86 SER A O 1
ATOM 643 N N . ALA A 1 87 ? -8.180 -1.304 -4.034 1.00 60.91 87 ALA A N 1
ATOM 644 C CA . ALA A 1 87 ? -8.585 -0.168 -4.846 1.00 60.91 87 ALA A CA 1
ATOM 645 C C . ALA A 1 87 ? -9.463 -0.709 -5.985 1.00 60.91 87 ALA A C 1
ATOM 647 O O . ALA A 1 87 ? -9.187 -1.794 -6.491 1.00 60.91 87 ALA A O 1
ATOM 648 N N . ASP A 1 88 ? -10.462 0.068 -6.414 1.00 53.56 88 ASP A N 1
ATOM 649 C CA . ASP A 1 88 ? -11.417 -0.242 -7.505 1.00 53.56 88 ASP A CA 1
ATOM 650 C C . ASP A 1 88 ? -10.726 -0.703 -8.818 1.00 53.56 88 ASP A C 1
ATOM 652 O O . ASP A 1 88 ? -11.330 -1.265 -9.727 1.00 53.56 88 ASP A O 1
ATOM 656 N N . GLU A 1 89 ? -9.411 -0.493 -8.910 1.00 48.25 89 GLU A N 1
ATOM 657 C CA . GLU A 1 89 ? -8.522 -1.027 -9.928 1.00 48.25 89 GLU A CA 1
ATOM 658 C C . GLU A 1 89 ? -7.700 -2.180 -9.316 1.00 48.25 89 GLU A C 1
ATOM 660 O O . GLU A 1 89 ? -6.711 -1.947 -8.616 1.00 48.25 89 GLU A O 1
ATOM 665 N N . HIS A 1 90 ? -8.079 -3.432 -9.617 1.00 44.41 90 HIS A N 1
ATOM 666 C CA . HIS A 1 90 ? -7.445 -4.706 -9.195 1.00 44.41 90 HIS A CA 1
ATOM 667 C C . HIS A 1 90 ? -5.920 -4.837 -9.463 1.00 44.41 90 HIS A C 1
ATOM 669 O O . HIS A 1 90 ? -5.332 -5.884 -9.217 1.00 44.41 90 HIS A O 1
ATOM 675 N N . TYR A 1 91 ? -5.244 -3.784 -9.931 1.00 41.34 91 TYR A N 1
ATOM 676 C CA . TYR A 1 91 ? -3.811 -3.749 -10.243 1.00 41.34 91 TYR A CA 1
ATOM 677 C C . TYR A 1 91 ? -2.980 -2.794 -9.369 1.00 41.34 91 TYR A C 1
ATOM 679 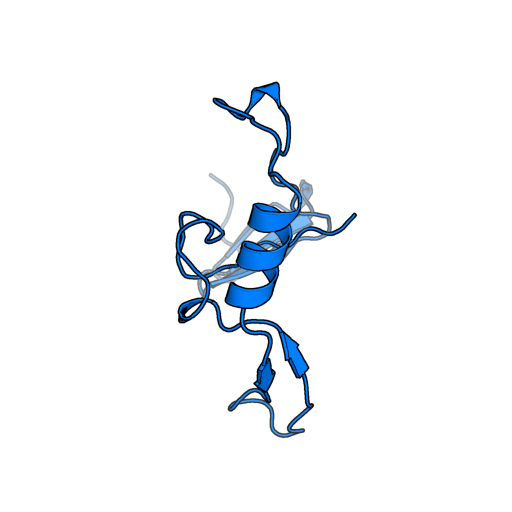O O . TYR A 1 91 ? -1.844 -2.470 -9.726 1.00 41.34 91 TYR A O 1
ATOM 687 N N . GLY A 1 92 ? -3.477 -2.357 -8.208 1.00 42.56 92 GLY A N 1
ATOM 688 C CA . GLY A 1 92 ? -2.647 -1.559 -7.305 1.00 42.56 92 GLY A CA 1
ATOM 689 C C . GLY A 1 92 ? -3.192 -1.380 -5.895 1.00 42.56 92 GLY A C 1
ATOM 690 O O . GLY A 1 92 ? -4.121 -0.611 -5.668 1.00 42.56 92 GLY A O 1
ATOM 691 N N . CYS A 1 93 ? -2.524 -1.982 -4.909 1.00 40.00 93 CYS A N 1
ATOM 692 C CA . CYS A 1 93 ? -2.669 -1.575 -3.514 1.00 40.00 93 CYS A CA 1
ATOM 693 C C . CYS A 1 93 ? -1.903 -0.262 -3.293 1.00 40.00 93 CYS A C 1
ATOM 695 O O . CYS A 1 93 ? -0.690 -0.258 -3.073 1.00 40.00 93 CYS A O 1
ATOM 697 N N . TYR A 1 94 ? -2.603 0.871 -3.353 1.00 45.41 94 TYR A N 1
ATOM 698 C CA . TYR A 1 94 ? -2.047 2.162 -2.947 1.00 45.41 94 TYR A CA 1
ATOM 699 C C . TYR A 1 94 ? -2.029 2.270 -1.418 1.00 45.41 94 TYR A C 1
ATOM 701 O O . TYR A 1 94 ? -2.906 2.866 -0.798 1.00 45.41 94 TYR A O 1
ATOM 709 N N . CYS A 1 95 ? -1.000 1.708 -0.787 1.00 36.34 95 CYS A N 1
ATOM 710 C CA . CYS A 1 95 ? -0.714 1.977 0.619 1.00 36.34 95 CYS A CA 1
ATOM 711 C C . CYS A 1 95 ? 0.127 3.260 0.733 1.00 36.34 95 CYS A C 1
ATOM 713 O O . CYS A 1 95 ? 1.352 3.222 0.624 1.00 36.34 95 CYS A O 1
ATOM 715 N N . SER A 1 96 ? -0.513 4.411 0.958 1.00 32.22 96 SER A N 1
ATOM 716 C CA . SER A 1 96 ? 0.181 5.607 1.454 1.00 32.22 96 SER A CA 1
ATOM 717 C C . SER A 1 96 ? 0.234 5.562 2.982 1.00 32.22 96 SER A C 1
ATOM 719 O O . SER A 1 96 ? -0.738 5.918 3.644 1.00 32.22 96 SER A O 1
A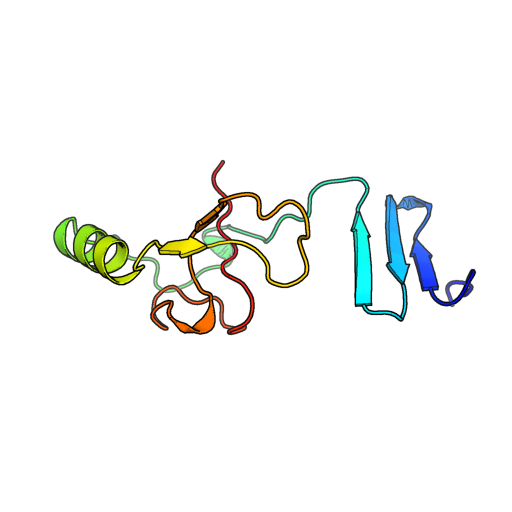TOM 721 N N . PHE A 1 97 ? 1.367 5.138 3.545 1.00 26.55 97 PHE A N 1
ATOM 722 C CA . PHE A 1 97 ? 1.696 5.421 4.944 1.00 26.55 97 PHE A CA 1
ATOM 723 C C . PHE A 1 97 ? 2.386 6.792 5.001 1.00 26.55 97 PHE A C 1
ATOM 725 O O . PHE A 1 97 ? 3.388 6.998 4.315 1.00 26.55 97 PHE A O 1
ATOM 732 N N . ASN A 1 98 ? 1.796 7.729 5.753 1.00 30.83 98 ASN A N 1
ATOM 733 C CA . ASN A 1 98 ? 2.445 8.982 6.169 1.00 30.83 98 ASN A CA 1
ATOM 734 C C . ASN A 1 98 ? 3.385 8.706 7.343 1.00 30.83 98 ASN A C 1
ATOM 736 O O . ASN A 1 98 ? 2.978 7.905 8.216 1.00 30.83 98 ASN A O 1
#

Sequence (98 aa):
MVPKVNGGYQFTNLGASFRANGNLILKGSLSQGSSKELKENVANLSSQEAIDILADLNPVKYNYIADGSKTLNAGFIAEEVPDLISADEHYGCYCSFN